Protein AF-A0A085Z7Z9-F1 (afdb_monomer)

InterPro domains:
  IPR011990 Tetratricopeptide-like helical domain superfamily [G3DSA:1.25.40.10] (14-77)
  IPR011990 Tetratricopeptide-like helical domain superfamily [SSF48452] (21-72)
  IPR013105 Tetratricopeptide repeat 2 [PF07719] (31-63)
  IPR019734 Tetratricopeptide repeat [PS50005] (31-64)
  IPR019734 Tetratricopeptide repeat [SM00028] (31-64)

Nearest PDB structures (foldseek):
  1na3-assembly1_A  TM=9.723E-01  e=1.704E-04  unidentified
  5hrz-assembly1_A  TM=9.683E-01  e=2.391E-04  synthetic construct
  6vl6-assembly1_A  TM=9.481E-01  e=5.573E-04  synthetic construct
  9gaw-assembly1_K  TM=9.118E-01  e=4.248E-03  Homo sapiens
  1hxi-assembly1_A  TM=9.746E-01  e=1.313E-02  Trypanosoma brucei

pLDDT: mean 83.7, std 18.39, range [36.12, 97.88]

Radius of gyration: 14.17 Å; Cα contacts (8 Å, |Δi|>4): 72; chains: 1; bounding box: 39×40×24 Å

Mean predicted aligned error: 7.82 Å

Secondary structure (DSSP, 8-state):
-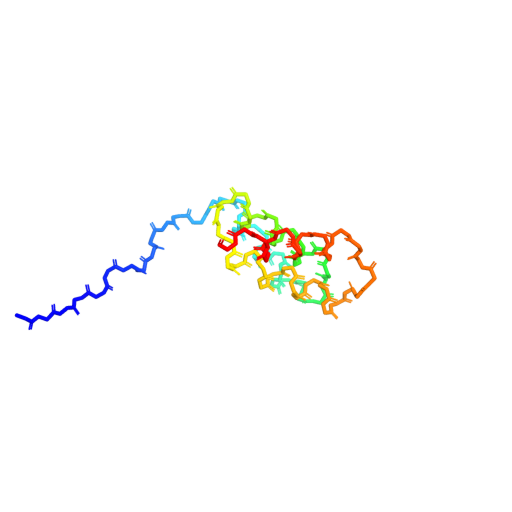-------------HHHHHHHHHHHH-TT-HHHHHHHHHHHHHTT-HHHHHHHHHHHHHH-TT-HHHHHHHHHHHHT-

Foldseek 3Di:
DDDDPPDPPPPPLPPQLVVLVVVCVVPVLALVSLQSNLVSCVVVVNLVSSLVSLVSSCVNPVPPPVSVVSNVVSVVVD

Solvent-accessible surface area (backbone atoms only — not comparable to full-atom values): 4460 Å² total; per-residue (Å²): 143,81,89,75,86,84,76,78,78,86,60,79,68,54,75,64,45,57,57,32,52,51,47,26,71,78,35,77,83,39,30,67,37,26,38,52,35,10,50,44,27,43,78,70,66,39,55,68,60,10,45,54,24,24,52,52,12,34,75,64,36,80,79,46,64,68,45,53,50,51,44,54,52,57,65,70,70,111

Organism: NCBI:txid236814

Sequence (78 aa):
MKYYKVHKSFVVAPKQINSVEENVKMSPNNANAWDSLGEAYFINGDKENALKSYQKALELDPNSEATKSMIRKLETIK

Structure (mmCIF, N/CA/C/O backbone):
data_AF-A0A085Z7Z9-F1
#
_entry.id   AF-A0A085Z7Z9-F1
#
loop_
_atom_site.group_PDB
_atom_site.id
_atom_site.type_symbol
_atom_site.label_atom_id
_atom_site.label_alt_id
_atom_site.label_comp_id
_atom_site.label_asym_id
_atom_site.label_entity_id
_atom_site.label_seq_id
_atom_site.pdbx_PDB_ins_code
_atom_site.Cartn_x
_atom_site.Cartn_y
_atom_site.Cartn_z
_atom_site.occupancy
_atom_site.B_iso_or_equiv
_atom_site.auth_seq_id
_atom_site.auth_comp_id
_atom_site.auth_asym_id
_atom_site.auth_atom_id
_atom_site.pdbx_PDB_model_num
ATOM 1 N N . MET A 1 1 ? -29.085 29.806 -7.166 1.00 48.16 1 MET A N 1
ATOM 2 C CA . MET A 1 1 ? -28.798 28.353 -7.195 1.00 48.16 1 MET A CA 1
ATOM 3 C C . MET A 1 1 ? -27.821 28.040 -8.318 1.00 48.16 1 MET A C 1
ATOM 5 O O . MET A 1 1 ? -28.245 28.020 -9.461 1.00 48.16 1 MET A O 1
ATOM 9 N N . LYS A 1 2 ? -26.539 27.820 -8.004 1.00 36.12 2 LYS A N 1
ATOM 10 C CA . LYS A 1 2 ? -25.600 26.978 -8.770 1.00 36.12 2 LYS A CA 1
ATOM 11 C C . LYS A 1 2 ? -24.522 26.534 -7.780 1.00 36.12 2 LYS A C 1
ATOM 13 O O . LYS A 1 2 ? -23.734 27.347 -7.310 1.00 36.12 2 LYS A O 1
ATOM 18 N N . TYR A 1 3 ? -24.594 25.267 -7.387 1.00 36.72 3 TYR A N 1
ATOM 19 C CA . TYR A 1 3 ? -23.647 24.610 -6.496 1.00 36.72 3 TYR A CA 1
ATOM 20 C C . TYR A 1 3 ? -22.298 24.491 -7.207 1.00 36.72 3 TYR A C 1
ATOM 22 O O . TYR A 1 3 ? -22.171 23.717 -8.152 1.00 36.72 3 TYR A O 1
ATOM 30 N N . TYR A 1 4 ? -21.289 25.228 -6.752 1.00 41.56 4 TYR A N 1
ATOM 31 C CA . TYR A 1 4 ? -19.904 24.904 -7.073 1.00 41.56 4 TYR A CA 1
ATOM 32 C C . TYR A 1 4 ? -19.375 24.031 -5.938 1.00 41.56 4 TYR A C 1
ATOM 34 O O . TYR A 1 4 ? -19.192 2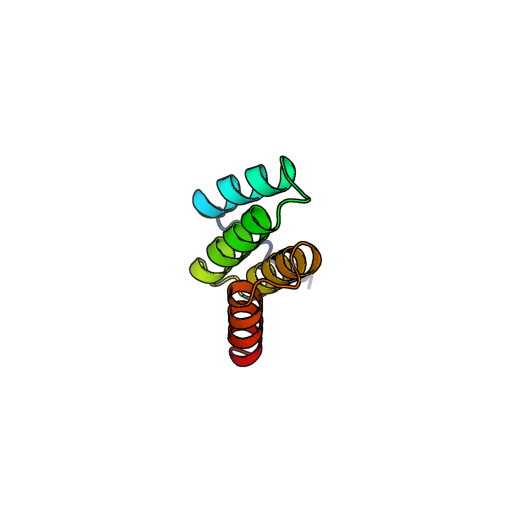4.496 -4.818 1.00 41.56 4 TYR A O 1
ATOM 42 N N . LYS A 1 5 ? -19.190 22.735 -6.218 1.00 48.44 5 LYS A N 1
ATOM 43 C CA . LYS A 1 5 ? -18.426 21.816 -5.369 1.00 48.44 5 LYS A CA 1
ATOM 44 C C . LYS A 1 5 ? -16.989 22.335 -5.292 1.00 48.44 5 LYS A C 1
ATOM 46 O O . LYS A 1 5 ? -16.174 22.042 -6.162 1.00 48.44 5 LYS A O 1
ATOM 51 N N . VAL A 1 6 ? -16.693 23.128 -4.268 1.00 47.34 6 VAL A N 1
ATOM 52 C CA . VAL A 1 6 ? -15.339 23.592 -3.963 1.00 47.34 6 VAL A CA 1
ATOM 53 C C . VAL A 1 6 ? -14.713 22.600 -2.990 1.00 47.34 6 VAL A C 1
ATOM 55 O O . VAL A 1 6 ? -14.738 22.805 -1.791 1.00 47.34 6 VAL A O 1
ATOM 58 N N . HIS A 1 7 ? -14.198 21.488 -3.503 1.00 46.38 7 HIS A N 1
ATOM 59 C CA . HIS A 1 7 ? -13.198 20.672 -2.801 1.00 46.38 7 HIS A CA 1
ATOM 60 C C . HIS A 1 7 ? -12.293 20.013 -3.840 1.00 46.38 7 HIS A C 1
ATOM 62 O O . HIS A 1 7 ? -12.168 18.798 -3.936 1.00 46.38 7 HIS A O 1
ATOM 68 N N . LYS A 1 8 ? -11.672 20.844 -4.678 1.00 49.31 8 LYS A N 1
ATOM 69 C CA . LYS A 1 8 ? -10.426 20.458 -5.331 1.00 49.31 8 LYS A CA 1
ATOM 70 C C . LYS A 1 8 ? -9.347 21.003 -4.413 1.00 49.31 8 LYS A C 1
ATOM 72 O O . LYS A 1 8 ? -9.048 22.191 -4.469 1.00 49.31 8 LYS A O 1
AT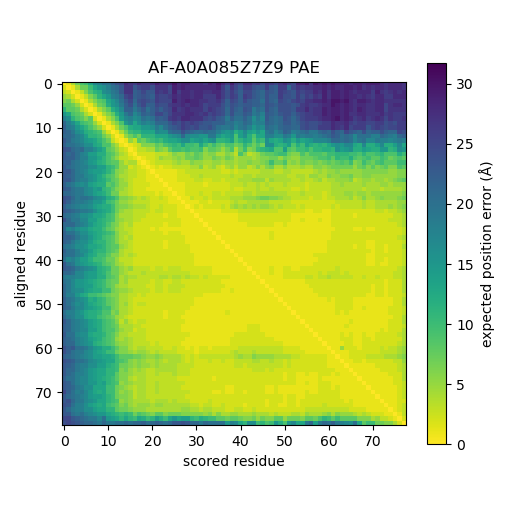OM 77 N N . SER A 1 9 ? -8.918 20.171 -3.468 1.00 45.19 9 SER A N 1
ATOM 78 C CA . SER A 1 9 ? -7.878 20.486 -2.495 1.00 45.19 9 SER A CA 1
ATOM 79 C C . SER A 1 9 ? -6.656 21.036 -3.220 1.00 45.19 9 SER A C 1
ATOM 81 O O . SER A 1 9 ? -5.822 20.289 -3.715 1.00 45.19 9 SER A O 1
ATOM 83 N N . PHE A 1 10 ? -6.543 22.360 -3.258 1.00 47.50 10 PHE A N 1
ATOM 84 C CA . PHE A 1 10 ? -5.283 23.065 -3.437 1.00 47.50 10 PHE A CA 1
ATOM 85 C C . PHE A 1 10 ? -4.531 22.974 -2.101 1.00 47.50 10 PHE A C 1
ATOM 87 O O . PHE A 1 10 ? -4.240 23.966 -1.445 1.00 47.50 10 PHE A O 1
ATOM 94 N N . VAL A 1 11 ? -4.332 21.745 -1.626 1.00 50.66 11 VAL A N 1
ATOM 95 C CA . VAL A 1 11 ? -3.408 21.453 -0.543 1.00 50.66 11 VAL A CA 1
ATOM 96 C C . VAL A 1 11 ? -2.120 21.189 -1.280 1.00 50.66 11 VAL A C 1
ATOM 98 O O . VAL A 1 11 ? -2.045 20.258 -2.077 1.00 50.66 11 VAL A O 1
ATOM 101 N N . VAL A 1 12 ? -1.146 22.071 -1.098 1.00 53.66 12 VAL A N 1
ATOM 102 C CA . VAL A 1 12 ? 0.226 21.840 -1.535 1.00 53.66 12 VAL A CA 1
ATOM 103 C C . VAL A 1 12 ? 0.593 20.450 -1.026 1.00 53.66 12 VAL A C 1
ATOM 105 O O . VAL A 1 12 ? 0.734 20.269 0.183 1.00 53.66 12 VAL A O 1
ATOM 108 N N . ALA A 1 13 ? 0.641 19.456 -1.916 1.00 56.31 13 ALA A N 1
ATOM 109 C CA . ALA A 1 13 ? 1.081 18.125 -1.542 1.00 56.31 13 ALA A CA 1
ATOM 110 C C . ALA A 1 13 ? 2.446 18.318 -0.867 1.00 56.31 13 ALA A C 1
ATOM 112 O O . ALA A 1 13 ? 3.305 18.999 -1.448 1.00 56.31 13 ALA A O 1
ATOM 113 N N . PRO A 1 14 ? 2.640 17.857 0.383 1.00 63.12 14 PRO A N 1
ATOM 114 C CA . PRO A 1 14 ? 3.895 18.066 1.087 1.00 63.12 14 PRO A CA 1
ATOM 115 C C . PRO A 1 14 ? 5.036 17.629 0.185 1.00 63.12 14 PRO A C 1
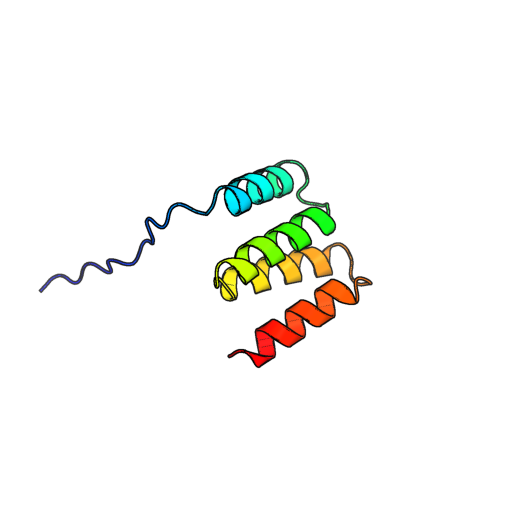ATOM 117 O O . PRO A 1 14 ? 4.892 16.643 -0.536 1.00 63.12 14 PRO A O 1
ATOM 120 N N . LYS A 1 15 ? 6.164 18.346 0.214 1.00 70.12 15 LYS A N 1
ATOM 121 C CA . LYS A 1 15 ? 7.337 18.072 -0.638 1.00 70.12 15 LYS A CA 1
ATOM 122 C C . LYS A 1 15 ? 7.679 16.574 -0.724 1.00 70.12 15 LYS A C 1
ATOM 124 O O . LYS A 1 15 ? 8.129 16.110 -1.767 1.00 70.12 15 LYS A O 1
ATOM 129 N N . GLN A 1 16 ? 7.411 15.835 0.354 1.00 68.12 16 GLN A N 1
ATOM 130 C CA . GLN A 1 16 ? 7.513 14.384 0.417 1.00 68.12 16 GLN A CA 1
ATOM 131 C C . GLN A 1 16 ? 6.652 13.665 -0.636 1.00 68.12 16 GLN A C 1
ATOM 133 O O . GLN A 1 16 ? 7.215 12.908 -1.414 1.00 68.12 16 GLN A O 1
ATOM 138 N N . ILE A 1 17 ? 5.338 13.924 -0.719 1.00 75.38 17 ILE A N 1
ATOM 139 C CA . ILE A 1 17 ? 4.429 13.256 -1.673 1.00 75.38 17 ILE A CA 1
ATOM 140 C C . ILE A 1 17 ? 4.914 13.461 -3.109 1.00 75.38 17 ILE A C 1
ATOM 142 O O . ILE A 1 17 ? 5.066 12.484 -3.831 1.00 75.38 17 ILE A O 1
ATOM 146 N N . ASN A 1 18 ? 5.234 14.700 -3.501 1.00 78.19 18 ASN A N 1
ATOM 147 C CA . ASN A 1 18 ? 5.693 14.991 -4.866 1.00 78.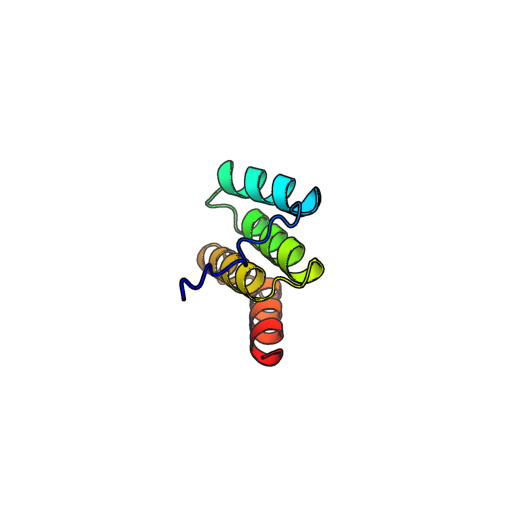19 18 ASN A CA 1
ATOM 148 C C . ASN A 1 18 ? 6.953 14.190 -5.235 1.00 78.19 18 ASN A C 1
ATOM 150 O O . ASN A 1 18 ? 7.034 13.633 -6.325 1.00 78.19 18 ASN A O 1
ATOM 154 N N . SER A 1 19 ? 7.909 14.093 -4.305 1.00 77.19 19 SER A N 1
ATOM 155 C CA . SER A 1 19 ? 9.134 13.307 -4.495 1.00 77.19 19 SER A CA 1
ATOM 156 C C . SER A 1 19 ? 8.829 11.818 -4.697 1.00 77.19 19 SER A C 1
ATOM 158 O O . SER A 1 19 ? 9.377 11.178 -5.596 1.00 77.19 19 SER A O 1
ATOM 160 N N . VAL A 1 20 ? 7.914 11.249 -3.902 1.00 81.25 20 VAL A N 1
ATOM 161 C CA . VAL A 1 20 ? 7.585 9.822 -4.034 1.00 81.25 20 VAL A CA 1
ATOM 162 C C . VAL A 1 20 ? 6.717 9.535 -5.267 1.00 81.25 20 VAL A C 1
ATOM 164 O O . VAL A 1 20 ? 6.885 8.495 -5.901 1.00 81.25 20 VAL A O 1
ATOM 167 N N . GLU A 1 21 ? 5.851 10.463 -5.681 1.00 86.31 21 GLU A N 1
ATOM 168 C CA . GLU A 1 21 ? 5.091 10.352 -6.934 1.00 86.31 21 GLU A CA 1
ATOM 169 C C . GLU A 1 21 ? 6.005 10.334 -8.168 1.00 86.31 21 GLU A C 1
ATOM 171 O O . GLU A 1 21 ? 5.762 9.575 -9.109 1.00 86.31 21 GLU A O 1
ATOM 176 N N . GLU A 1 22 ? 7.068 11.142 -8.181 1.00 86.62 22 GLU A N 1
ATOM 177 C CA . GLU A 1 22 ? 8.081 11.098 -9.241 1.00 86.62 22 GLU A CA 1
ATOM 178 C C . GLU A 1 22 ? 8.818 9.755 -9.260 1.00 86.62 22 GLU A C 1
ATOM 180 O O . GLU A 1 22 ? 8.986 9.166 -10.330 1.00 86.62 22 GLU A O 1
ATOM 185 N N . ASN A 1 23 ? 9.165 9.210 -8.091 1.00 85.00 23 ASN A N 1
ATOM 186 C CA . ASN A 1 23 ? 9.784 7.886 -7.999 1.00 85.00 23 ASN A CA 1
ATOM 187 C C . ASN A 1 23 ? 8.880 6.786 -8.569 1.00 85.00 23 ASN A C 1
ATOM 189 O O . ASN A 1 23 ? 9.349 5.930 -9.321 1.00 85.00 23 ASN A O 1
ATOM 193 N N . VAL A 1 24 ? 7.580 6.830 -8.272 1.00 90.94 24 VAL A N 1
ATOM 194 C CA . VAL A 1 24 ? 6.604 5.888 -8.835 1.00 90.94 24 VAL A CA 1
ATOM 195 C C . VAL A 1 24 ? 6.467 6.059 -10.351 1.00 90.94 24 VAL A C 1
ATOM 197 O O . VAL A 1 24 ? 6.390 5.064 -11.067 1.00 90.94 24 VAL A O 1
ATOM 200 N N . LYS A 1 25 ? 6.508 7.289 -10.879 1.00 90.44 25 LYS A N 1
ATOM 201 C CA . LYS A 1 25 ? 6.500 7.532 -12.336 1.00 90.44 25 LYS A CA 1
ATOM 202 C C . LYS A 1 25 ? 7.742 6.971 -13.028 1.00 90.44 25 LYS A C 1
ATOM 204 O O . LYS A 1 25 ? 7.629 6.426 -14.122 1.00 90.44 25 LYS A O 1
ATOM 209 N N . MET A 1 26 ? 8.909 7.091 -12.397 1.00 90.31 26 MET A N 1
ATOM 210 C CA . MET A 1 26 ? 10.173 6.568 -12.927 1.00 90.31 26 MET A CA 1
ATOM 211 C C . MET A 1 26 ? 10.283 5.047 -12.784 1.00 90.31 26 MET A C 1
ATOM 213 O O . MET A 1 26 ? 10.994 4.401 -13.548 1.00 90.31 26 MET A O 1
ATOM 217 N N . SER A 1 27 ? 9.611 4.463 -11.791 1.00 89.62 27 SER A N 1
ATOM 218 C CA . SER A 1 27 ? 9.676 3.036 -11.470 1.00 89.62 27 SER A CA 1
ATOM 219 C C . SER A 1 27 ? 8.291 2.471 -11.122 1.00 89.62 27 SER A C 1
ATOM 221 O O . SER A 1 27 ? 8.069 2.031 -9.992 1.00 89.62 27 SER A O 1
ATOM 223 N N . PRO A 1 28 ? 7.353 2.412 -12.086 1.00 92.81 28 PRO A N 1
ATOM 224 C CA . PRO A 1 28 ? 5.966 2.019 -11.818 1.00 92.81 28 PRO A CA 1
ATOM 225 C C . PRO A 1 28 ? 5.808 0.548 -11.418 1.00 92.81 28 PRO A C 1
ATOM 227 O O . PRO A 1 28 ? 4.771 0.173 -10.881 1.00 92.81 28 PRO A O 1
ATOM 230 N N . ASN A 1 29 ? 6.831 -0.279 -11.643 1.00 94.19 29 ASN A N 1
ATOM 231 C CA . ASN A 1 29 ? 6.849 -1.693 -11.265 1.00 94.19 29 ASN A CA 1
ATOM 232 C C . ASN A 1 29 ? 7.690 -1.961 -10.004 1.00 94.19 29 ASN A C 1
ATOM 234 O O . ASN A 1 29 ? 8.005 -3.109 -9.708 1.00 94.19 29 ASN A O 1
ATOM 238 N N . ASN A 1 30 ? 8.087 -0.918 -9.268 1.00 94.25 30 ASN A N 1
ATOM 239 C CA . ASN A 1 30 ? 8.837 -1.057 -8.023 1.00 94.25 30 ASN A CA 1
ATOM 240 C C . ASN A 1 30 ? 7.882 -1.015 -6.823 1.00 94.25 30 ASN A C 1
ATOM 242 O O . ASN A 1 30 ? 7.370 0.050 -6.475 1.00 94.25 30 ASN A O 1
ATOM 246 N N . ALA A 1 31 ? 7.679 -2.163 -6.173 1.00 95.62 31 ALA A N 1
ATOM 247 C CA . ALA A 1 31 ? 6.818 -2.282 -4.997 1.00 95.62 31 ALA A CA 1
ATOM 248 C C . ALA A 1 31 ? 7.203 -1.293 -3.878 1.00 95.62 31 ALA A C 1
ATOM 250 O O . ALA A 1 31 ? 6.327 -0.644 -3.313 1.00 95.62 31 ALA A O 1
ATOM 251 N N . ASN A 1 32 ? 8.502 -1.083 -3.632 1.00 93.44 32 ASN A N 1
ATOM 252 C CA . ASN A 1 32 ? 8.987 -0.180 -2.581 1.00 93.44 32 ASN A CA 1
ATOM 253 C C . ASN A 1 32 ? 8.639 1.290 -2.856 1.00 93.44 32 ASN A C 1
ATOM 255 O O . ASN A 1 32 ? 8.416 2.056 -1.919 1.00 93.44 32 ASN A O 1
ATOM 259 N N . ALA A 1 33 ? 8.583 1.696 -4.130 1.00 93.94 33 ALA A N 1
ATOM 260 C CA . ALA A 1 33 ? 8.189 3.055 -4.499 1.00 93.94 33 ALA A CA 1
ATOM 261 C C . ALA A 1 33 ? 6.707 3.302 -4.178 1.00 93.94 33 ALA A C 1
ATOM 263 O O . ALA A 1 33 ? 6.358 4.339 -3.615 1.00 93.94 33 ALA A O 1
ATOM 264 N N . TRP A 1 34 ? 5.847 2.325 -4.478 1.00 96.44 34 TRP A N 1
ATOM 265 C CA . TRP A 1 34 ? 4.426 2.375 -4.131 1.00 96.44 34 TRP A CA 1
ATOM 266 C C . TRP A 1 34 ? 4.181 2.289 -2.622 1.00 96.44 34 TRP A C 1
ATOM 268 O O . TRP A 1 34 ? 3.313 2.994 -2.112 1.00 96.44 34 TRP A O 1
ATOM 278 N N . ASP A 1 35 ? 4.967 1.488 -1.900 1.00 95.81 35 ASP A N 1
ATOM 279 C CA . ASP A 1 35 ? 4.897 1.388 -0.438 1.00 95.81 35 ASP A CA 1
ATOM 280 C C . ASP A 1 35 ? 5.274 2.723 0.229 1.00 95.81 35 ASP A C 1
ATOM 282 O O . ASP A 1 35 ? 4.515 3.257 1.039 1.00 95.81 35 ASP A O 1
ATOM 286 N N . SER A 1 36 ? 6.367 3.343 -0.231 1.00 93.94 36 SER A N 1
ATOM 287 C CA . SER A 1 36 ? 6.795 4.678 0.212 1.00 93.94 36 SER A CA 1
ATOM 288 C C . SER A 1 36 ? 5.747 5.755 -0.093 1.00 93.94 36 SER A C 1
ATOM 290 O O . SER A 1 36 ? 5.562 6.694 0.684 1.00 93.94 36 SER A O 1
ATOM 292 N N . LEU A 1 37 ? 5.050 5.647 -1.232 1.00 94.25 37 LEU A N 1
ATOM 293 C CA . LEU A 1 37 ? 3.985 6.583 -1.593 1.00 94.25 37 LEU A CA 1
ATOM 294 C C . LEU A 1 37 ? 2.772 6.398 -0.668 1.00 94.25 37 LEU A C 1
ATOM 296 O O . LEU A 1 37 ? 2.192 7.380 -0.203 1.00 94.25 37 LEU A O 1
ATOM 300 N N . GLY A 1 38 ? 2.439 5.146 -0.342 1.00 95.50 38 GLY A N 1
ATOM 301 C CA . GLY A 1 38 ? 1.418 4.809 0.645 1.00 95.50 38 GLY A CA 1
ATOM 302 C C . GLY A 1 38 ? 1.717 5.399 2.019 1.00 95.50 38 GLY A C 1
ATOM 303 O O . GLY A 1 38 ? 0.837 6.007 2.631 1.00 95.50 38 GLY A O 1
ATOM 304 N N . GLU A 1 39 ? 2.968 5.303 2.466 1.00 94.25 39 GLU A N 1
ATOM 305 C CA . GLU A 1 39 ? 3.414 5.881 3.735 1.00 94.25 39 GLU A CA 1
ATOM 306 C C . GLU A 1 39 ? 3.313 7.409 3.727 1.00 94.25 39 GLU A C 1
ATOM 308 O O . GLU A 1 39 ? 2.769 8.002 4.663 1.00 94.25 39 GLU A O 1
ATOM 313 N N . ALA A 1 40 ? 3.752 8.053 2.643 1.00 91.62 40 ALA A N 1
ATOM 314 C CA . ALA A 1 40 ? 3.663 9.501 2.499 1.00 91.62 40 ALA A CA 1
ATOM 315 C C . ALA A 1 40 ? 2.207 9.999 2.557 1.00 91.62 40 ALA A C 1
ATOM 317 O O . ALA A 1 40 ? 1.923 10.986 3.238 1.00 91.62 40 ALA A O 1
ATOM 318 N N . TYR A 1 41 ? 1.269 9.321 1.890 1.00 93.56 41 TYR A N 1
ATOM 319 C CA . TYR A 1 41 ? -0.153 9.657 1.997 1.00 93.56 41 TYR A CA 1
ATOM 320 C C . TYR A 1 41 ? -0.708 9.382 3.400 1.00 93.56 41 TYR A C 1
ATOM 322 O O . TYR A 1 41 ? -1.440 10.216 3.937 1.00 93.56 41 TYR A O 1
ATOM 330 N N . PHE A 1 42 ? -0.321 8.268 4.030 1.00 92.12 42 PHE A N 1
ATOM 331 C CA . PHE A 1 42 ? -0.776 7.908 5.374 1.00 92.12 42 PHE A CA 1
ATOM 332 C C . PHE A 1 42 ? -0.367 8.951 6.421 1.00 92.12 42 PHE A C 1
ATOM 334 O O . PHE A 1 42 ? -1.210 9.393 7.203 1.00 92.12 42 PHE A O 1
ATOM 341 N N . ILE A 1 43 ? 0.897 9.387 6.402 1.00 90.00 43 ILE A N 1
ATOM 342 C CA . ILE A 1 43 ? 1.427 10.427 7.301 1.00 90.00 43 ILE A CA 1
ATOM 343 C C . ILE A 1 43 ? 0.680 11.752 7.113 1.00 90.00 43 ILE A C 1
ATOM 345 O O . ILE A 1 43 ? 0.421 12.463 8.081 1.00 90.00 43 ILE A O 1
ATOM 349 N N . ASN A 1 44 ? 0.275 12.058 5.880 1.00 86.88 44 ASN A N 1
ATOM 350 C CA . ASN A 1 44 ? -0.473 13.271 5.555 1.00 86.88 44 AS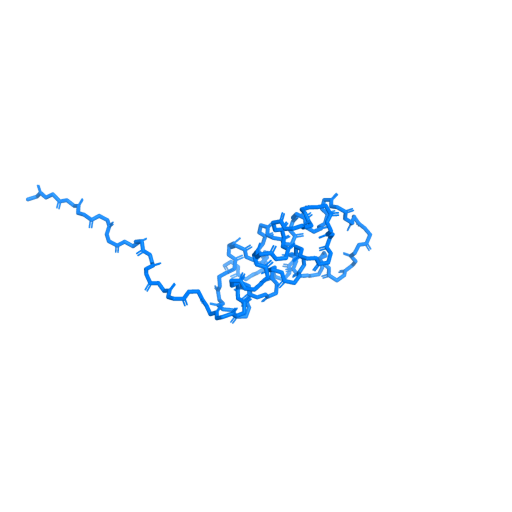N A CA 1
ATOM 351 C C . ASN A 1 44 ? 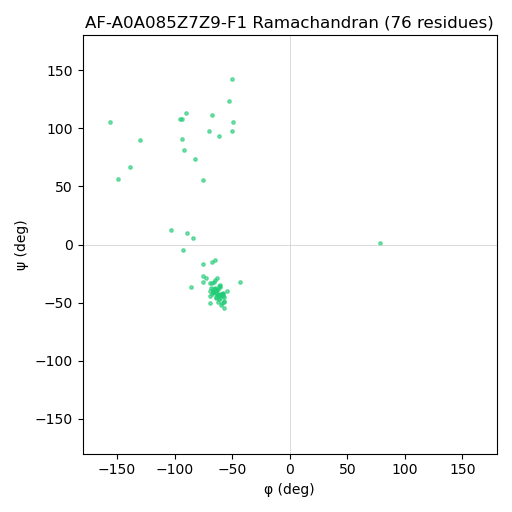-1.987 13.147 5.788 1.00 86.88 44 ASN A C 1
ATOM 353 O O . ASN A 1 44 ? -2.739 14.065 5.466 1.00 86.88 44 ASN A O 1
ATOM 357 N N . GLY A 1 45 ? -2.441 12.028 6.361 1.00 89.25 45 GLY A N 1
ATOM 358 C CA . GLY A 1 45 ? -3.843 11.781 6.688 1.00 89.25 45 GLY A CA 1
ATOM 359 C C . GLY A 1 45 ? -4.714 11.381 5.496 1.00 89.25 45 GLY A C 1
ATOM 360 O O . GLY A 1 45 ? -5.904 11.123 5.682 1.00 89.25 45 GLY A O 1
ATOM 361 N N . ASP A 1 46 ? -4.142 11.268 4.296 1.00 91.62 46 ASP A N 1
ATOM 362 C CA . ASP A 1 46 ? -4.837 10.830 3.088 1.00 91.62 46 ASP A CA 1
ATOM 363 C C . ASP A 1 46 ? -4.908 9.298 3.037 1.00 91.62 46 ASP A C 1
ATOM 365 O O . ASP A 1 46 ? -4.192 8.608 2.311 1.00 91.62 46 ASP A O 1
ATOM 369 N N . LYS A 1 47 ? -5.781 8.746 3.879 1.00 92.81 47 LYS A N 1
ATOM 370 C CA . LYS A 1 47 ? -5.949 7.295 4.039 1.00 92.81 47 LYS A CA 1
ATOM 371 C C . LYS A 1 47 ? -6.434 6.613 2.758 1.00 92.81 47 LYS A C 1
ATOM 373 O O . LYS A 1 47 ? -6.120 5.445 2.545 1.00 92.81 47 LYS A O 1
ATOM 378 N N . GLU A 1 48 ? -7.186 7.322 1.915 1.00 93.62 48 GLU A N 1
ATOM 379 C CA . GLU A 1 48 ? -7.707 6.773 0.662 1.00 93.62 48 GLU A CA 1
ATOM 380 C C . GLU A 1 48 ? -6.575 6.545 -0.345 1.00 93.62 48 GLU A C 1
ATOM 382 O O . GLU A 1 48 ? -6.435 5.442 -0.880 1.00 93.62 48 GLU A O 1
ATOM 387 N N . ASN A 1 49 ? -5.733 7.557 -0.576 1.00 93.75 49 ASN A N 1
ATOM 388 C CA . ASN A 1 49 ? -4.601 7.418 -1.491 1.00 93.75 49 ASN A CA 1
ATOM 389 C C . ASN A 1 49 ? -3.482 6.548 -0.904 1.00 93.75 49 ASN A C 1
ATOM 391 O O . ASN A 1 49 ? -2.816 5.826 -1.654 1.00 93.75 49 ASN A O 1
ATOM 395 N N . ALA A 1 50 ? -3.340 6.515 0.425 1.00 95.62 50 ALA A N 1
ATOM 396 C CA . ALA A 1 50 ? -2.468 5.559 1.100 1.00 95.62 50 ALA A CA 1
ATOM 397 C C . ALA A 1 50 ? -2.869 4.115 0.778 1.00 95.62 50 ALA A C 1
ATOM 399 O O . ALA A 1 50 ? -2.037 3.326 0.333 1.00 95.62 50 ALA A O 1
ATOM 400 N N . LEU A 1 51 ? -4.157 3.785 0.934 1.00 97.06 51 LEU A N 1
ATOM 401 C CA . LEU A 1 51 ? -4.669 2.439 0.682 1.00 97.06 51 LEU A CA 1
ATOM 402 C C . LEU A 1 51 ? -4.443 2.014 -0.772 1.00 97.06 51 LEU A C 1
ATOM 404 O O . LEU A 1 51 ? -3.935 0.920 -1.004 1.00 97.06 51 LEU A O 1
ATOM 408 N N . LYS A 1 52 ? -4.747 2.889 -1.740 1.00 96.50 52 LYS A N 1
ATOM 409 C CA . LYS A 1 52 ? -4.514 2.615 -3.170 1.00 96.50 52 LYS A CA 1
ATOM 410 C C . LYS A 1 52 ? -3.040 2.333 -3.469 1.00 96.50 52 LYS A C 1
ATOM 412 O O . LYS A 1 52 ? -2.726 1.410 -4.216 1.00 96.50 52 LYS A O 1
ATOM 417 N N . SER A 1 53 ? -2.139 3.110 -2.872 1.00 97.19 53 SER A N 1
ATOM 418 C CA . SER A 1 53 ? -0.697 2.960 -3.091 1.00 97.19 53 SER A CA 1
ATOM 419 C C . SER A 1 53 ? -0.168 1.661 -2.479 1.00 97.19 53 SER A C 1
ATOM 421 O O . SER A 1 53 ? 0.528 0.908 -3.155 1.00 97.19 53 SER A O 1
ATOM 423 N N . TYR A 1 54 ? -0.579 1.325 -1.251 1.00 97.88 54 TYR A N 1
ATOM 424 C CA . TYR A 1 54 ? -0.218 0.047 -0.633 1.00 97.88 54 TYR A CA 1
ATOM 425 C C . TYR A 1 54 ? -0.815 -1.159 -1.365 1.00 97.88 54 TYR A C 1
ATOM 427 O O . TYR A 1 54 ? -0.142 -2.173 -1.513 1.00 97.88 54 TYR A O 1
ATOM 435 N N . GLN A 1 55 ? -2.047 -1.063 -1.872 1.00 97.81 55 GLN A N 1
ATOM 436 C CA . GLN A 1 55 ? -2.626 -2.111 -2.719 1.00 97.81 55 GLN A CA 1
ATOM 437 C C . GLN A 1 55 ? -1.772 -2.337 -3.966 1.00 97.81 55 GLN A C 1
ATOM 439 O O . GLN A 1 55 ? -1.469 -3.481 -4.296 1.00 97.81 55 GLN A O 1
ATOM 444 N N . LYS A 1 56 ? -1.298 -1.259 -4.603 1.00 97.75 56 LYS A N 1
ATOM 445 C CA . LYS A 1 56 ? -0.413 -1.378 -5.761 1.00 97.75 56 LYS A CA 1
ATOM 446 C C . LYS A 1 56 ? 0.950 -1.978 -5.412 1.00 97.75 56 LYS A C 1
ATOM 448 O O . LYS A 1 56 ? 1.466 -2.788 -6.177 1.00 97.75 56 LYS A O 1
ATOM 453 N N . ALA A 1 57 ? 1.509 -1.628 -4.255 1.00 97.69 57 ALA A N 1
ATOM 454 C CA . ALA A 1 57 ? 2.723 -2.258 -3.742 1.00 97.69 57 ALA A CA 1
ATOM 455 C C . ALA A 1 57 ? 2.527 -3.768 -3.531 1.00 97.69 57 ALA A C 1
ATOM 457 O O . ALA A 1 57 ? 3.369 -4.552 -3.957 1.00 97.69 57 ALA A O 1
ATOM 458 N N . LEU A 1 58 ? 1.386 -4.181 -2.965 1.00 97.69 58 LEU A N 1
ATOM 459 C CA . LEU A 1 58 ? 1.058 -5.590 -2.731 1.00 97.69 58 LEU A CA 1
ATOM 460 C C . LEU A 1 58 ? 0.796 -6.369 -4.031 1.00 97.69 58 LEU A C 1
ATOM 462 O O . LEU A 1 58 ? 1.110 -7.552 -4.104 1.00 97.69 58 LEU A O 1
ATOM 466 N N . GLU A 1 59 ? 0.239 -5.729 -5.063 1.00 97.56 59 GLU A N 1
ATOM 467 C CA . GLU A 1 59 ? 0.119 -6.336 -6.398 1.00 97.56 59 GLU A CA 1
ATOM 468 C C . GLU A 1 59 ? 1.490 -6.678 -7.002 1.00 97.56 59 GLU A C 1
ATOM 470 O O . GLU A 1 59 ? 1.617 -7.675 -7.712 1.00 97.56 59 GLU A O 1
ATOM 475 N N . LEU A 1 60 ? 2.505 -5.847 -6.739 1.00 97.00 60 LEU A N 1
ATOM 476 C CA . LEU A 1 60 ? 3.864 -6.010 -7.262 1.00 97.00 60 LEU A CA 1
ATOM 477 C C . LEU A 1 60 ? 4.721 -6.944 -6.398 1.00 97.00 60 LEU A C 1
ATOM 479 O O . LEU A 1 60 ? 5.521 -7.704 -6.940 1.00 97.00 60 LEU A O 1
ATOM 483 N N . ASP A 1 61 ? 4.543 -6.903 -5.077 1.00 96.75 61 ASP A N 1
ATOM 484 C CA . ASP A 1 61 ? 5.141 -7.838 -4.124 1.00 96.75 61 ASP A CA 1
ATOM 485 C C . ASP A 1 61 ? 4.084 -8.402 -3.153 1.00 96.75 61 ASP A C 1
ATOM 487 O O . ASP A 1 61 ? 3.870 -7.871 -2.055 1.00 96.75 61 ASP A O 1
ATOM 491 N N . PRO A 1 62 ? 3.448 -9.532 -3.515 1.00 96.62 62 PRO A N 1
ATOM 492 C CA . PRO A 1 62 ? 2.439 -10.188 -2.683 1.00 96.62 62 PRO A CA 1
ATOM 493 C C . PRO A 1 62 ? 2.975 -10.740 -1.355 1.00 96.62 62 PRO A C 1
ATOM 495 O O . PRO A 1 62 ? 2.189 -11.115 -0.477 1.00 96.62 62 PRO A O 1
ATOM 498 N N . ASN A 1 63 ? 4.297 -10.832 -1.193 1.00 95.94 63 ASN A N 1
ATOM 499 C CA . ASN A 1 63 ? 4.929 -11.406 -0.009 1.00 95.94 63 ASN A CA 1
ATOM 500 C C . ASN A 1 63 ? 5.268 -10.352 1.054 1.00 95.94 63 ASN A C 1
ATOM 502 O O . ASN A 1 63 ? 5.664 -10.721 2.160 1.00 95.94 63 ASN A O 1
ATOM 506 N N . SER A 1 64 ? 5.054 -9.063 0.770 1.00 95.44 64 SER A N 1
ATOM 507 C CA . SER A 1 64 ? 5.303 -7.990 1.732 1.00 95.44 64 SER A CA 1
ATOM 508 C C . SER A 1 64 ? 4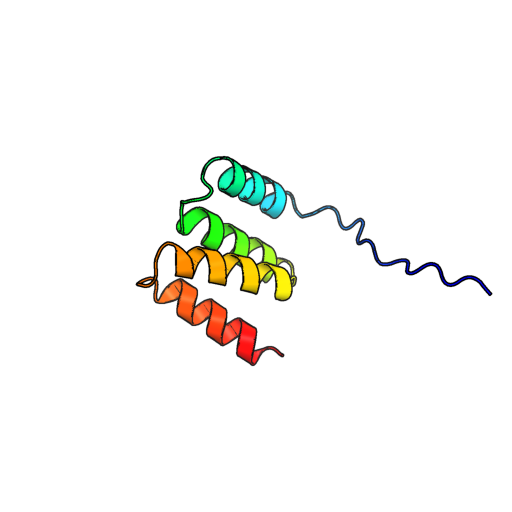.296 -8.004 2.891 1.00 95.44 64 SER A C 1
ATOM 510 O O . SER A 1 64 ? 3.182 -7.474 2.813 1.00 95.44 64 SER A O 1
ATOM 512 N N . GLU A 1 65 ? 4.698 -8.593 4.020 1.00 96.06 65 GLU A N 1
ATOM 513 C CA . GLU A 1 65 ? 3.906 -8.591 5.259 1.00 96.06 65 GLU A CA 1
ATOM 514 C C . GLU A 1 65 ? 3.726 -7.182 5.847 1.00 96.06 65 GLU A C 1
ATOM 516 O O . GLU A 1 65 ? 2.687 -6.883 6.449 1.00 96.06 65 GLU A O 1
ATOM 521 N N . ALA A 1 66 ? 4.700 -6.290 5.634 1.00 93.50 66 ALA A N 1
ATOM 522 C CA . ALA A 1 66 ? 4.612 -4.891 6.046 1.00 93.50 66 ALA A CA 1
ATOM 523 C C . ALA A 1 66 ? 3.460 -4.177 5.322 1.00 93.50 66 ALA A C 1
ATOM 525 O O . ALA A 1 66 ? 2.578 -3.598 5.965 1.00 93.50 66 ALA A O 1
ATOM 526 N N . THR A 1 67 ? 3.401 -4.314 3.996 1.00 95.94 67 THR A N 1
ATOM 527 C CA . THR A 1 67 ? 2.350 -3.715 3.166 1.00 95.94 67 THR A CA 1
ATOM 528 C C . THR A 1 67 ? 0.970 -4.283 3.523 1.00 95.94 67 THR A C 1
ATOM 530 O O . THR A 1 67 ? 0.018 -3.523 3.712 1.00 95.94 67 THR A O 1
ATOM 533 N N . LYS A 1 68 ? 0.850 -5.606 3.736 1.00 97.19 68 LYS A N 1
ATOM 534 C CA . LYS A 1 68 ? -0.404 -6.231 4.218 1.00 97.19 68 LYS A CA 1
ATOM 535 C C . LYS A 1 68 ? -0.860 -5.658 5.559 1.00 97.19 68 LYS A C 1
ATOM 537 O O . LYS A 1 68 ? -2.051 -5.422 5.760 1.00 97.19 68 LYS A O 1
ATOM 542 N N . SER A 1 69 ? 0.074 -5.439 6.482 1.00 96.94 69 SER A N 1
ATOM 543 C CA . SER A 1 69 ? -0.229 -4.884 7.804 1.00 96.94 69 SER A CA 1
ATOM 544 C C . SER A 1 69 ? -0.741 -3.447 7.709 1.00 96.94 69 SER A C 1
ATOM 546 O O . SER A 1 69 ? -1.707 -3.099 8.391 1.00 96.94 69 SER A O 1
ATOM 548 N N . MET A 1 70 ? -0.163 -2.633 6.820 1.00 96.44 70 MET A N 1
ATOM 549 C CA . MET A 1 70 ? -0.631 -1.266 6.575 1.00 96.44 70 MET A CA 1
ATOM 550 C C . MET A 1 70 ? -2.020 -1.220 5.936 1.00 96.44 70 MET A C 1
ATOM 552 O O . MET A 1 70 ? -2.853 -0.428 6.375 1.00 96.44 70 MET A O 1
ATOM 556 N N . ILE A 1 71 ? -2.312 -2.104 4.977 1.00 96.62 71 ILE A N 1
ATOM 557 C CA . ILE A 1 71 ? -3.653 -2.229 4.381 1.00 96.62 71 ILE A CA 1
ATOM 558 C C . ILE A 1 71 ? -4.688 -2.570 5.456 1.00 96.62 71 ILE A C 1
ATOM 560 O O . ILE A 1 71 ? -5.661 -1.835 5.612 1.00 96.62 71 ILE A O 1
ATOM 564 N N . ARG A 1 72 ? -4.441 -3.611 6.267 1.00 96.69 72 ARG A N 1
ATOM 565 C CA . ARG A 1 72 ? -5.347 -3.988 7.368 1.00 96.69 72 ARG A CA 1
ATOM 566 C C . ARG A 1 72 ? -5.563 -2.826 8.333 1.00 96.69 72 ARG A C 1
ATOM 568 O O . ARG A 1 72 ? -6.695 -2.531 8.702 1.00 96.69 72 ARG A O 1
ATOM 575 N N . LYS A 1 73 ? -4.486 -2.132 8.715 1.00 95.25 73 LYS A N 1
ATOM 576 C CA . LYS A 1 73 ? -4.566 -0.950 9.580 1.00 95.25 73 LYS A CA 1
ATOM 577 C C . LYS A 1 73 ? -5.479 0.114 8.968 1.00 95.25 73 LYS A C 1
ATOM 579 O O . LYS A 1 73 ? -6.387 0.584 9.643 1.00 95.25 73 LYS A O 1
ATOM 584 N N . LEU A 1 74 ? -5.287 0.463 7.699 1.00 93.62 74 LEU A N 1
ATOM 585 C CA . LEU A 1 74 ? -6.110 1.454 7.000 1.00 93.62 74 LEU A CA 1
ATOM 586 C C . LEU A 1 74 ? -7.583 1.042 6.897 1.00 93.62 74 LEU A C 1
ATOM 588 O O . LEU A 1 74 ? -8.460 1.884 7.081 1.00 93.62 74 LEU A O 1
ATOM 592 N N . GLU A 1 75 ? -7.863 -0.240 6.671 1.00 92.06 75 GLU A N 1
ATOM 593 C CA . GLU A 1 75 ? -9.228 -0.773 6.608 1.00 92.06 75 GLU A CA 1
ATOM 594 C C . GLU A 1 75 ? -9.951 -0.722 7.959 1.00 92.06 75 GLU A C 1
ATOM 596 O O . GLU A 1 75 ? -11.161 -0.496 7.994 1.00 92.06 75 GLU A O 1
ATOM 601 N N . THR A 1 76 ? -9.220 -0.882 9.069 1.00 92.25 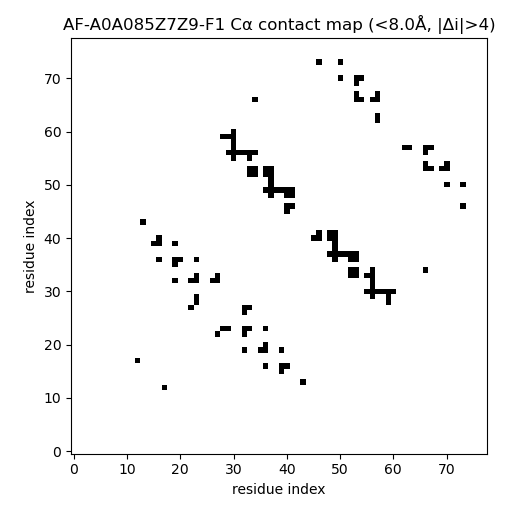76 THR A N 1
ATOM 602 C CA . THR A 1 76 ? -9.787 -0.782 10.427 1.00 92.25 76 THR A CA 1
ATOM 603 C C . THR A 1 76 ? -10.070 0.651 10.878 1.00 92.25 76 THR A C 1
ATOM 605 O O . THR A 1 76 ? -10.811 0.848 11.833 1.00 92.25 76 THR A O 1
ATOM 608 N N . ILE A 1 77 ? -9.496 1.653 10.205 1.00 83.44 77 ILE A N 1
ATOM 609 C CA . ILE A 1 77 ? -9.590 3.075 10.580 1.00 83.44 77 ILE A CA 1
ATOM 610 C C . ILE A 1 77 ? -10.824 3.771 9.940 1.00 83.44 77 ILE A C 1
ATOM 612 O O . ILE A 1 77 ? -10.940 4.997 9.997 1.00 83.44 77 ILE A O 1
ATOM 616 N N . LYS A 1 78 ? -11.742 3.010 9.326 1.00 58.59 78 LYS A N 1
ATOM 617 C CA . LYS A 1 78 ? -12.979 3.536 8.718 1.00 58.59 78 LYS A CA 1
ATOM 618 C C . LYS A 1 78 ? -13.854 4.330 9.686 1.00 58.59 78 LYS A C 1
ATOM 620 O O . LYS A 1 78 ? -14.023 3.886 10.841 1.00 58.59 78 LYS A O 1
#